Protein AF-A0A0G1P4C1-F1 (afdb_monomer)

pLDDT: mean 83.15, std 6.96, range [57.91, 94.38]

Foldseek 3Di:
DDDPVNVVVVVVVVVVVVLVVLLVVLLVVQVVVCVVVVDPCVSSVVSNVCSVVVSVCCVVCVVVVVCVVVVHDDDDCVRCVVVVVVVVVVCVVVVHD

Radius of gyration: 20.58 Å; Cα contacts (8 Å, |Δi|>4): 35; chains: 1; bounding box: 40×37×52 Å

Mean predicted aligned error: 8.93 Å

Nearest PDB structures (foldseek):
  7aqq-assembly1_f  TM=5.205E-01  e=4.089E+00  Arabidopsis thaliana

Secondary structure (DSSP, 8-state):
---HHHHHHHHHHHHHHHHHHHHHHHHHHHHHHHHHHT--THHHHHHHHHHHHHHHHHHHTHHHHHHHHTT-----TTT-HHHHHHHHHHHHHHT--

Solvent-accessible surface area (backbone atoms only — not comparable to full-atom values): 5546 Å² total; per-residue (Å²): 131,84,50,72,65,56,52,53,54,52,47,53,54,50,51,48,52,54,53,52,51,50,55,53,49,47,50,53,49,24,52,51,53,31,65,75,68,70,48,62,70,64,55,40,53,48,41,49,51,53,48,51,52,50,49,52,52,45,65,78,41,38,68,59,52,54,38,54,75,70,65,62,71,91,78,39,68,86,78,40,43,70,64,43,52,52,52,50,54,50,27,62,74,70,74,45,134

Sequence (97 aa):
MHNIYEQIDANKRRSFWVITLFIAFVTAFGYFFTYLYNYDWTFLVFALLISGIGSFV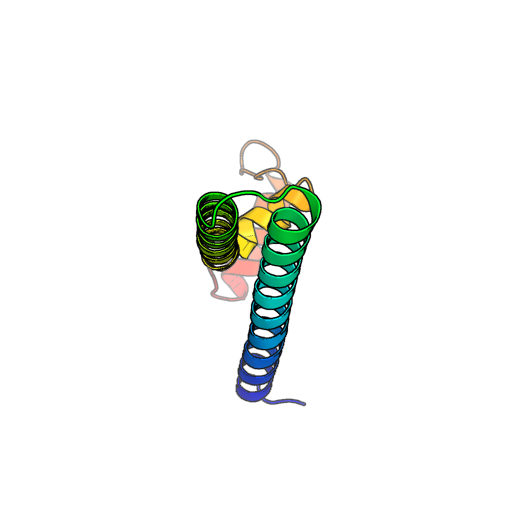SYYNSDSIALSLAGAKQVTHKTYPSYFNIVENLARVARIP

Structure (mmCIF, N/CA/C/O backbone):
data_AF-A0A0G1P4C1-F1
#
_entry.id   AF-A0A0G1P4C1-F1
#
loop_
_atom_site.group_PDB
_atom_site.id
_atom_site.type_symbol
_atom_site.label_atom_id
_atom_site.label_alt_id
_atom_site.label_comp_id
_atom_site.label_asym_id
_atom_site.label_entity_id
_atom_site.label_seq_id
_atom_site.pdbx_PDB_ins_code
_atom_site.Cartn_x
_atom_site.Cartn_y
_atom_site.Cartn_z
_atom_site.occupancy
_atom_site.B_iso_or_equiv
_atom_site.auth_seq_id
_atom_site.auth_comp_id
_atom_site.auth_asym_id
_atom_site.auth_atom_id
_atom_site.pdbx_PDB_model_num
ATOM 1 N N . MET A 1 1 ? -21.694 -21.789 6.411 1.00 57.91 1 MET A N 1
ATOM 2 C CA . MET A 1 1 ? -20.876 -20.702 6.992 1.00 57.91 1 MET A CA 1
ATOM 3 C C . MET A 1 1 ? -19.425 -21.049 6.724 1.00 57.91 1 MET A C 1
ATOM 5 O O . MET A 1 1 ? -19.024 -22.130 7.130 1.00 57.91 1 MET A O 1
ATOM 9 N N . HIS A 1 2 ? -18.682 -20.213 5.994 1.00 58.56 2 HIS A N 1
ATOM 10 C CA . HIS A 1 2 ? -17.249 -20.450 5.799 1.00 58.56 2 HIS A CA 1
ATOM 11 C C . HIS A 1 2 ? -16.517 -20.308 7.130 1.00 58.56 2 HIS A C 1
ATOM 13 O O . HIS A 1 2 ? -16.767 -19.352 7.870 1.00 58.56 2 HIS A O 1
ATOM 19 N N . ASN A 1 3 ? -15.643 -21.267 7.427 1.00 84.06 3 ASN A N 1
ATOM 20 C CA . ASN A 1 3 ? -14.833 -21.260 8.639 1.00 84.06 3 ASN A CA 1
ATOM 21 C C . ASN A 1 3 ? -13.932 -20.005 8.640 1.00 84.06 3 ASN A C 1
ATOM 23 O O . ASN A 1 3 ? -13.497 -19.561 7.578 1.00 84.06 3 ASN A O 1
ATOM 27 N N . ILE A 1 4 ? -13.633 -19.418 9.805 1.00 81.56 4 ILE A N 1
ATOM 28 C CA . ILE A 1 4 ? -12.769 -18.223 9.915 1.00 81.56 4 ILE A CA 1
ATOM 29 C C . ILE A 1 4 ? -11.425 -18.459 9.208 1.00 81.56 4 ILE A C 1
ATOM 31 O O . ILE A 1 4 ? -10.928 -17.579 8.508 1.00 81.56 4 ILE A O 1
ATOM 35 N N . TYR A 1 5 ? -10.887 -19.675 9.302 1.00 80.81 5 TYR A N 1
ATOM 36 C CA . TYR A 1 5 ? -9.664 -20.071 8.603 1.00 80.81 5 TYR A CA 1
ATOM 37 C C . TYR A 1 5 ? -9.796 -20.015 7.071 1.00 80.81 5 TYR A C 1
ATOM 39 O O . TYR A 1 5 ? -8.901 -19.500 6.405 1.00 80.81 5 TYR A O 1
ATOM 47 N N . GLU A 1 6 ? -10.934 -20.436 6.506 1.00 82.88 6 GLU A N 1
ATOM 48 C CA . GLU A 1 6 ? -11.181 -20.333 5.059 1.00 82.88 6 GLU A CA 1
ATOM 49 C C . GLU A 1 6 ? -11.261 -18.875 4.600 1.00 82.88 6 GLU A C 1
ATOM 51 O O . GLU A 1 6 ? -10.799 -18.547 3.507 1.00 82.88 6 GLU A O 1
ATOM 56 N N . GLN A 1 7 ? -11.820 -17.986 5.428 1.00 84.38 7 GLN A N 1
ATOM 57 C CA . GLN A 1 7 ? -11.868 -16.557 5.117 1.00 84.38 7 GLN A CA 1
ATOM 58 C C . GLN A 1 7 ? -10.473 -15.930 5.143 1.00 84.38 7 GLN A C 1
ATOM 60 O O . GLN A 1 7 ? -10.141 -15.166 4.238 1.00 84.38 7 GLN A O 1
ATOM 65 N N . ILE A 1 8 ? -9.639 -16.289 6.124 1.00 83.19 8 ILE A N 1
ATOM 66 C CA . ILE A 1 8 ? -8.244 -15.835 6.201 1.00 83.19 8 ILE A CA 1
ATOM 67 C C . ILE A 1 8 ? -7.469 -16.283 4.956 1.00 83.19 8 ILE A C 1
ATOM 69 O O . ILE A 1 8 ? -6.799 -15.466 4.321 1.00 83.19 8 ILE A O 1
ATOM 73 N N . ASP A 1 9 ? -7.593 -17.550 4.562 1.00 86.81 9 ASP A N 1
ATOM 74 C CA . ASP A 1 9 ? -6.885 -18.086 3.397 1.00 86.81 9 ASP A CA 1
ATOM 75 C C . ASP A 1 9 ? -7.404 -17.509 2.075 1.00 86.81 9 ASP A C 1
ATOM 77 O O . ASP A 1 9 ? -6.621 -17.188 1.175 1.00 86.81 9 ASP A O 1
ATOM 81 N N . ALA A 1 10 ? -8.717 -17.299 1.955 1.00 84.81 10 ALA A N 1
ATOM 82 C CA . ALA A 1 10 ? -9.296 -16.602 0.812 1.00 84.81 10 ALA A CA 1
ATOM 83 C C . ALA A 1 10 ? -8.780 -15.159 0.712 1.00 84.81 10 ALA A C 1
ATOM 85 O O . ALA A 1 10 ? -8.482 -14.697 -0.392 1.00 84.81 10 ALA A O 1
ATOM 86 N N . ASN A 1 11 ? -8.629 -14.463 1.843 1.00 86.12 11 ASN A N 1
ATOM 87 C CA . ASN A 1 11 ? -8.125 -13.095 1.860 1.00 86.12 11 ASN A CA 1
ATOM 88 C C . ASN A 1 11 ? -6.636 -13.038 1.503 1.00 86.12 11 ASN A C 1
ATOM 90 O O . ASN A 1 11 ? -6.250 -12.242 0.653 1.00 86.12 11 ASN A O 1
ATOM 94 N N . LYS A 1 12 ? -5.815 -13.953 2.039 1.00 84.31 12 LYS A N 1
ATOM 95 C CA . LYS A 1 12 ? -4.403 -14.092 1.640 1.00 84.31 12 LYS A CA 1
ATOM 96 C C . LYS A 1 12 ? -4.255 -14.303 0.136 1.00 84.31 12 LYS A C 1
ATOM 98 O O . LYS A 1 12 ? -3.430 -13.647 -0.494 1.00 84.31 12 LYS A O 1
ATOM 103 N N . ARG A 1 13 ? -5.078 -15.175 -0.457 1.00 88.81 13 ARG A N 1
ATOM 104 C CA . ARG A 1 13 ? -5.057 -15.428 -1.905 1.00 88.81 13 ARG A CA 1
ATOM 105 C C . ARG A 1 13 ? -5.462 -14.195 -2.712 1.00 88.81 13 ARG A C 1
ATOM 107 O O . ARG A 1 13 ? -4.850 -13.923 -3.739 1.00 88.81 13 ARG A O 1
ATOM 114 N N . ARG A 1 14 ? -6.469 -13.440 -2.263 1.00 85.81 14 ARG A N 1
ATOM 115 C CA . ARG A 1 14 ? -6.863 -12.172 -2.903 1.00 85.81 14 ARG A CA 1
ATOM 116 C C . ARG A 1 14 ? -5.740 -11.139 -2.832 1.00 85.81 14 ARG A C 1
ATOM 118 O O . ARG A 1 14 ? -5.391 -10.579 -3.865 1.00 85.81 14 ARG A O 1
ATOM 125 N N . SER A 1 15 ? -5.135 -10.944 -1.660 1.00 83.88 15 SER A N 1
ATOM 126 C CA . SER A 1 15 ? -3.999 -10.031 -1.491 1.00 83.88 15 SER A CA 1
ATOM 127 C C . SER A 1 15 ? -2.810 -10.432 -2.361 1.00 83.88 15 SER A C 1
ATOM 129 O O . SER A 1 15 ? -2.211 -9.569 -2.993 1.00 83.88 15 SER A O 1
ATOM 131 N N . PHE A 1 16 ? -2.512 -11.732 -2.468 1.00 88.06 16 PHE A N 1
ATOM 132 C CA . PHE A 1 16 ? -1.477 -12.236 -3.372 1.00 88.06 16 PHE A CA 1
ATOM 133 C C . PHE A 1 16 ? -1.736 -11.807 -4.821 1.00 88.06 16 PHE A C 1
ATOM 135 O O . PHE A 1 16 ? -0.864 -11.202 -5.436 1.00 88.06 16 PHE A O 1
ATOM 142 N N . TRP A 1 17 ? -2.950 -12.025 -5.341 1.00 91.12 17 TRP A N 1
ATOM 143 C CA . TRP A 1 17 ? -3.306 -11.608 -6.702 1.00 91.12 17 TRP A CA 1
ATOM 144 C C . TRP A 1 17 ? -3.177 -10.101 -6.923 1.00 91.12 17 TRP A C 1
ATOM 146 O O . TRP A 1 17 ? -2.658 -9.686 -7.958 1.00 91.12 17 TRP A O 1
ATOM 156 N N . VAL A 1 18 ? -3.612 -9.287 -5.958 1.00 86.00 18 VAL A N 1
ATOM 157 C CA . VAL A 1 18 ? -3.488 -7.823 -6.032 1.00 86.00 18 VAL A CA 1
ATOM 158 C C . VAL A 1 18 ? -2.017 -7.405 -6.106 1.00 86.00 18 VAL A C 1
ATOM 160 O O . VAL A 1 18 ? -1.650 -6.617 -6.976 1.00 86.00 18 VAL A O 1
ATOM 163 N N . ILE A 1 19 ? -1.163 -7.968 -5.246 1.00 81.56 19 ILE A N 1
ATOM 164 C CA . ILE A 1 19 ? 0.275 -7.667 -5.216 1.00 81.56 19 ILE A CA 1
ATOM 165 C C . ILE A 1 19 ? 0.949 -8.115 -6.519 1.00 81.56 19 ILE A C 1
ATOM 167 O O . ILE A 1 19 ? 1.682 -7.338 -7.128 1.00 81.56 19 ILE A O 1
ATOM 171 N N . THR A 1 20 ? 0.680 -9.338 -6.985 1.00 87.12 20 THR A N 1
ATOM 172 C CA . THR A 1 20 ? 1.244 -9.860 -8.238 1.00 87.12 20 THR A CA 1
ATOM 173 C C . THR A 1 20 ? 0.854 -8.996 -9.434 1.00 87.12 20 THR A C 1
ATOM 175 O O . THR A 1 20 ? 1.714 -8.653 -10.245 1.00 87.12 20 THR A O 1
ATOM 178 N N . LEU A 1 21 ? -0.420 -8.605 -9.536 1.00 90.50 21 LEU A N 1
ATOM 179 C CA . LEU A 1 21 ? -0.902 -7.759 -10.626 1.00 90.50 21 LEU A CA 1
ATOM 180 C C . LEU A 1 21 ? -0.259 -6.370 -10.582 1.00 90.50 21 LEU A C 1
ATOM 182 O O . LEU A 1 21 ? 0.126 -5.850 -11.626 1.00 90.50 21 LEU A O 1
ATOM 186 N N . PHE A 1 22 ? -0.082 -5.794 -9.393 1.00 82.88 22 PHE A N 1
ATOM 187 C CA . PHE A 1 22 ? 0.591 -4.508 -9.233 1.00 82.88 22 PHE A CA 1
ATOM 188 C C . PHE A 1 22 ? 2.066 -4.561 -9.661 1.00 82.88 22 PHE A C 1
ATOM 190 O O . PHE A 1 22 ? 2.512 -3.707 -10.425 1.00 82.88 22 PHE A O 1
ATOM 197 N N . ILE A 1 23 ? 2.812 -5.592 -9.253 1.00 81.56 23 ILE A N 1
ATOM 198 C CA . ILE A 1 23 ? 4.212 -5.782 -9.675 1.00 81.56 23 ILE A CA 1
ATOM 199 C C . ILE A 1 23 ? 4.304 -5.936 -11.198 1.00 81.56 23 ILE A C 1
ATOM 201 O O . ILE A 1 23 ? 5.153 -5.306 -11.835 1.00 81.56 23 ILE A O 1
ATOM 205 N N . ALA A 1 24 ? 3.421 -6.743 -11.794 1.00 88.38 24 ALA A N 1
ATOM 206 C CA . ALA A 1 24 ? 3.365 -6.923 -13.241 1.00 88.38 24 ALA A CA 1
ATOM 207 C C . ALA A 1 24 ? 3.043 -5.604 -13.961 1.00 88.38 24 ALA A C 1
ATOM 209 O O . ALA A 1 24 ? 3.703 -5.264 -14.941 1.00 88.38 24 ALA A O 1
ATOM 210 N N . PHE A 1 25 ? 2.086 -4.831 -13.440 1.00 86.50 25 PHE A N 1
ATOM 211 C CA . PHE A 1 25 ? 1.713 -3.521 -13.966 1.00 86.50 25 PHE A CA 1
ATOM 212 C C . PHE A 1 25 ? 2.889 -2.541 -13.955 1.00 86.50 25 PHE A C 1
ATOM 214 O O . PHE A 1 25 ? 3.189 -1.943 -14.989 1.00 86.50 25 PHE A O 1
ATOM 221 N N . VAL A 1 26 ? 3.599 -2.401 -12.829 1.00 80.69 26 VAL A N 1
ATOM 222 C CA . VAL A 1 26 ? 4.726 -1.458 -12.760 1.00 80.69 26 VAL A CA 1
ATOM 223 C C . VAL A 1 26 ? 5.910 -1.929 -13.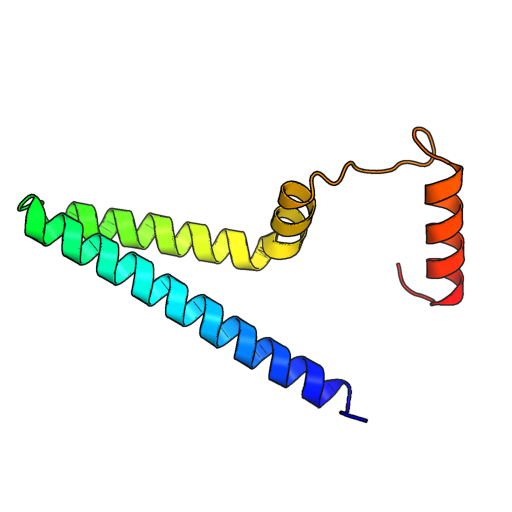604 1.00 80.69 26 VAL A C 1
ATOM 225 O O . VAL A 1 26 ? 6.561 -1.111 -14.248 1.00 80.69 26 VAL A O 1
ATOM 228 N N . THR A 1 27 ? 6.155 -3.238 -13.675 1.00 80.06 27 THR A N 1
ATOM 229 C CA . THR A 1 27 ? 7.191 -3.804 -14.553 1.00 80.06 27 THR A CA 1
ATOM 230 C C . THR A 1 27 ? 6.883 -3.520 -16.025 1.00 80.06 27 THR A C 1
ATOM 232 O O . THR A 1 27 ? 7.763 -3.075 -16.761 1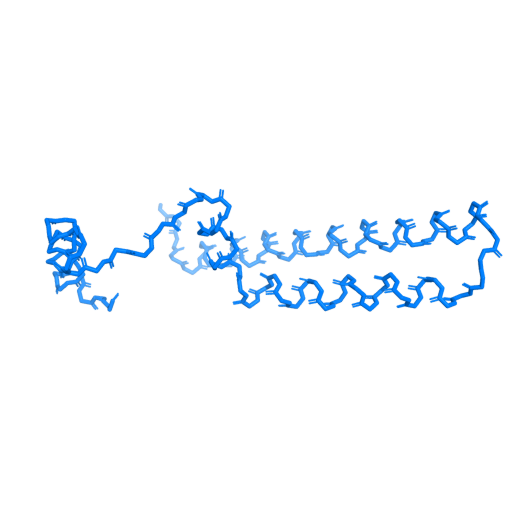.00 80.06 27 THR A O 1
ATOM 235 N N . ALA A 1 28 ? 5.630 -3.718 -16.451 1.00 86.69 28 ALA A N 1
ATOM 236 C CA . ALA A 1 28 ? 5.180 -3.403 -17.805 1.00 86.69 28 ALA A CA 1
ATOM 237 C C . ALA A 1 28 ? 5.319 -1.905 -18.116 1.00 86.69 28 ALA A C 1
ATOM 239 O O . ALA A 1 28 ? 5.804 -1.547 -19.187 1.00 86.69 28 ALA A O 1
ATOM 240 N N . PHE A 1 29 ? 4.964 -1.034 -17.165 1.00 82.56 29 PHE A N 1
ATOM 241 C CA . PHE A 1 29 ? 5.185 0.408 -17.274 1.00 82.56 29 PHE A CA 1
ATOM 242 C C . PHE A 1 29 ? 6.674 0.743 -17.420 1.00 82.56 29 PHE A C 1
ATOM 244 O O . PHE A 1 29 ? 7.053 1.428 -18.366 1.00 82.56 29 PHE A O 1
ATOM 251 N N . GLY A 1 30 ? 7.534 0.224 -16.540 1.00 76.25 30 GLY A N 1
ATOM 252 C CA . GLY A 1 30 ? 8.981 0.442 -16.605 1.00 76.25 30 GLY A CA 1
ATOM 253 C C . GLY A 1 30 ? 9.566 0.027 -17.955 1.00 76.25 30 GLY A C 1
ATOM 254 O O . GLY A 1 30 ? 10.269 0.812 -18.586 1.00 76.25 30 GLY A O 1
ATOM 255 N N . TYR A 1 31 ? 9.196 -1.159 -18.446 1.00 78.94 31 TYR A N 1
ATOM 256 C CA . TYR A 1 31 ? 9.606 -1.644 -19.764 1.00 78.94 31 TYR A CA 1
ATOM 257 C C . TYR A 1 31 ? 9.109 -0.745 -20.907 1.00 78.94 31 TYR A C 1
ATOM 259 O O . TYR A 1 31 ? 9.886 -0.392 -21.793 1.00 78.94 31 TYR A O 1
ATOM 2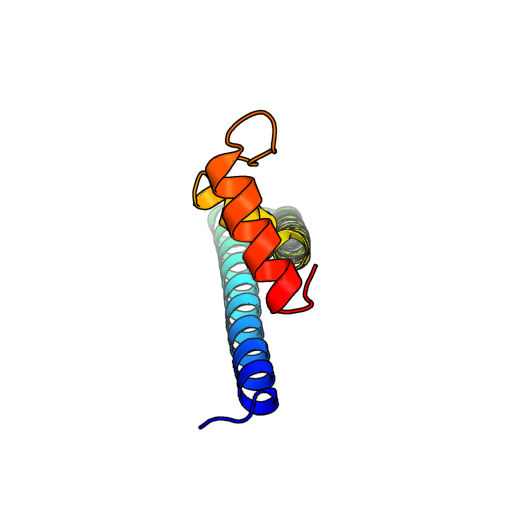67 N N . PHE A 1 32 ? 7.837 -0.334 -20.875 1.00 82.19 32 PHE A N 1
ATOM 268 C CA . PHE A 1 32 ? 7.243 0.535 -21.893 1.00 82.19 32 PHE A CA 1
ATOM 269 C C . PHE A 1 32 ? 7.968 1.884 -21.996 1.00 82.19 3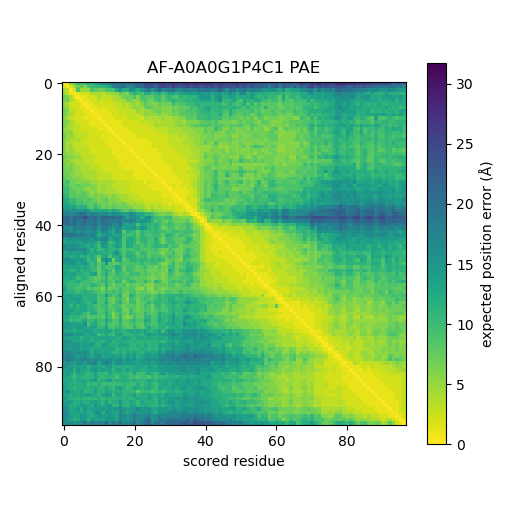2 PHE A C 1
ATOM 271 O O . PHE A 1 32 ? 8.306 2.320 -23.095 1.00 82.19 32 PHE A O 1
ATOM 278 N N . PHE A 1 33 ? 8.269 2.521 -20.860 1.00 72.69 33 PHE A N 1
ATOM 279 C CA . PHE A 1 33 ? 9.005 3.788 -20.829 1.00 72.69 33 PHE A CA 1
ATOM 280 C C . PHE A 1 33 ? 10.470 3.631 -21.258 1.00 72.69 33 PHE A C 1
ATOM 282 O O . PHE A 1 33 ? 10.979 4.473 -21.996 1.00 72.69 33 PHE A O 1
ATOM 289 N N . THR A 1 34 ? 11.142 2.545 -20.869 1.00 73.50 34 THR A N 1
ATOM 290 C CA . THR A 1 34 ? 12.497 2.239 -21.357 1.00 73.50 34 THR A CA 1
ATOM 291 C C . THR A 1 34 ? 12.521 2.087 -22.881 1.00 73.50 34 THR A C 1
ATOM 293 O O . THR A 1 34 ? 13.389 2.667 -23.533 1.00 73.50 34 THR A O 1
ATOM 296 N N . TYR A 1 35 ? 11.542 1.381 -23.456 1.00 78.94 35 TYR A N 1
ATOM 297 C CA . TYR A 1 35 ? 11.433 1.183 -24.903 1.00 78.94 35 TYR A CA 1
ATOM 298 C C . TYR A 1 35 ? 11.127 2.484 -25.664 1.00 78.94 35 TYR A C 1
ATOM 300 O O . TYR A 1 35 ? 11.766 2.765 -26.674 1.00 78.94 35 TYR A O 1
ATOM 308 N N . LEU A 1 36 ? 10.181 3.300 -25.182 1.00 77.88 36 LEU A N 1
ATOM 309 C CA . LEU A 1 36 ? 9.727 4.502 -25.897 1.00 77.88 36 LEU A CA 1
ATOM 310 C C . LEU A 1 36 ? 10.796 5.606 -25.956 1.00 77.88 36 LEU A C 1
ATOM 312 O O . LEU A 1 36 ? 10.912 6.309 -26.957 1.00 77.88 36 LEU A O 1
ATOM 316 N N . TYR A 1 37 ? 11.566 5.766 -24.879 1.00 74.94 37 TYR A N 1
ATOM 317 C CA . TYR A 1 37 ? 12.528 6.860 -24.727 1.00 74.94 37 TYR A CA 1
ATOM 318 C C . TYR A 1 37 ? 13.983 6.442 -24.992 1.00 74.94 37 TYR A C 1
ATOM 320 O O . TYR A 1 37 ? 14.874 7.280 -24.872 1.00 74.94 37 TYR A O 1
ATOM 328 N N . ASN A 1 38 ? 14.235 5.174 -25.353 1.00 71.75 38 ASN A N 1
ATOM 329 C CA . ASN A 1 38 ? 15.582 4.584 -25.431 1.00 71.75 38 ASN A CA 1
ATOM 330 C C . ASN A 1 38 ? 16.424 4.867 -24.171 1.00 71.75 38 ASN A C 1
ATOM 332 O O . ASN A 1 38 ? 17.627 5.110 -24.255 1.00 71.75 38 ASN A O 1
ATOM 336 N N . TYR A 1 39 ? 15.785 4.889 -22.998 1.00 66.62 39 TYR A N 1
ATOM 337 C CA . TYR A 1 39 ? 16.501 5.110 -21.746 1.00 66.62 39 TYR A CA 1
ATOM 338 C C . TYR A 1 39 ? 17.387 3.908 -21.416 1.00 66.62 39 TYR A C 1
ATOM 340 O O . TYR A 1 39 ? 17.011 2.761 -21.650 1.00 66.62 39 TYR A O 1
ATOM 348 N N . ASP A 1 40 ? 18.535 4.171 -20.794 1.00 67.88 40 ASP A N 1
ATOM 349 C CA . ASP A 1 40 ? 19.346 3.124 -20.183 1.00 67.88 40 ASP A CA 1
ATOM 350 C C . ASP A 1 40 ? 18.556 2.345 -19.117 1.00 67.88 40 ASP A C 1
ATOM 352 O O . ASP A 1 40 ? 17.605 2.849 -18.501 1.00 67.88 40 ASP A O 1
ATOM 356 N N . TRP A 1 41 ? 19.005 1.115 -18.842 1.00 71.62 41 TRP A N 1
ATOM 357 C CA . TRP A 1 41 ? 18.441 0.198 -17.836 1.00 71.62 41 TRP A CA 1
ATOM 358 C C . TRP A 1 41 ? 18.234 0.832 -16.448 1.00 71.62 41 TRP A C 1
ATOM 360 O O . TRP A 1 41 ? 17.415 0.356 -15.662 1.00 71.62 41 TRP A O 1
ATOM 370 N N . THR A 1 42 ? 18.919 1.939 -16.163 1.00 74.44 42 THR A N 1
ATOM 371 C CA . THR A 1 42 ? 18.748 2.798 -14.986 1.00 74.44 42 THR A CA 1
ATOM 372 C C . THR A 1 42 ? 17.285 3.154 -14.699 1.00 74.44 42 THR A C 1
ATOM 374 O O . THR A 1 42 ? 16.879 3.157 -13.538 1.00 74.44 42 THR A O 1
ATOM 377 N N . PHE A 1 43 ? 16.466 3.408 -15.726 1.00 70.88 43 PHE A N 1
ATOM 378 C CA . PHE A 1 43 ? 15.058 3.783 -15.533 1.00 70.88 43 PHE A CA 1
ATOM 379 C C . PHE A 1 43 ? 14.201 2.604 -15.059 1.00 70.88 43 PHE A C 1
ATOM 381 O O . PHE A 1 43 ? 13.349 2.754 -14.182 1.00 70.88 43 PHE A O 1
ATOM 388 N N . LEU A 1 44 ? 14.478 1.410 -15.587 1.00 72.06 44 LEU A N 1
ATOM 389 C CA . LEU A 1 44 ? 13.820 0.171 -15.181 1.00 72.06 44 LEU A CA 1
ATOM 390 C C . LEU A 1 44 ? 14.176 -0.170 -13.726 1.00 72.06 44 LEU A C 1
ATOM 392 O O . LEU A 1 44 ? 13.293 -0.508 -12.941 1.00 72.06 44 LEU A O 1
ATOM 396 N N . VAL A 1 45 ? 15.443 0.007 -13.336 1.00 77.38 45 VAL A N 1
ATOM 397 C CA . VAL A 1 45 ? 15.896 -0.167 -11.944 1.00 77.38 45 VAL A CA 1
ATOM 398 C C . VAL A 1 45 ? 15.198 0.820 -11.002 1.00 77.38 45 VAL A C 1
ATOM 400 O O . VAL A 1 45 ? 14.728 0.415 -9.938 1.00 77.38 45 VAL A O 1
ATOM 403 N N . PHE A 1 46 ? 15.060 2.091 -11.394 1.00 79.19 46 PHE A N 1
ATOM 404 C CA . PHE A 1 46 ? 14.321 3.089 -10.612 1.00 79.19 46 PHE A CA 1
ATOM 405 C C . PHE A 1 46 ? 12.834 2.747 -10.474 1.00 79.19 46 PHE A C 1
ATOM 407 O O . PHE A 1 46 ? 12.289 2.826 -9.374 1.00 79.19 46 PHE A O 1
ATOM 414 N N . ALA A 1 47 ? 12.181 2.330 -11.562 1.00 76.19 47 ALA A N 1
ATOM 415 C CA . ALA A 1 47 ? 10.781 1.916 -11.542 1.00 76.19 47 ALA A CA 1
ATOM 416 C C . ALA A 1 47 ? 10.566 0.702 -10.626 1.00 76.19 47 ALA A C 1
ATOM 418 O O . ALA A 1 47 ? 9.644 0.702 -9.808 1.00 76.19 47 ALA A O 1
ATOM 419 N N . LEU A 1 48 ? 11.451 -0.299 -10.693 1.00 79.19 48 LEU A N 1
ATOM 420 C CA . LEU A 1 48 ? 11.406 -1.459 -9.804 1.00 79.19 48 LEU A CA 1
ATOM 421 C C . LEU A 1 48 ? 11.622 -1.066 -8.341 1.00 79.19 48 LEU A C 1
ATOM 423 O O . LEU A 1 48 ? 10.859 -1.521 -7.492 1.00 79.19 48 LEU A O 1
ATOM 427 N N . LEU A 1 49 ? 12.581 -0.184 -8.046 1.00 85.12 49 LEU A N 1
ATOM 428 C CA . LEU A 1 49 ? 12.815 0.325 -6.691 1.00 85.12 49 LEU A CA 1
ATOM 429 C C . LEU A 1 49 ? 11.591 1.056 -6.137 1.00 85.12 49 LEU A C 1
ATOM 431 O O . LEU A 1 49 ? 11.138 0.736 -5.040 1.00 85.12 49 LEU A O 1
ATOM 435 N N . ILE A 1 50 ? 11.019 1.990 -6.900 1.00 84.00 50 ILE A N 1
ATOM 436 C CA . ILE A 1 50 ? 9.820 2.732 -6.487 1.00 84.00 50 ILE A CA 1
ATOM 437 C C . ILE A 1 50 ? 8.646 1.773 -6.277 1.00 84.00 50 ILE A C 1
ATOM 439 O O . ILE A 1 50 ? 7.943 1.877 -5.274 1.00 84.00 50 ILE A O 1
ATOM 443 N N . SER A 1 51 ? 8.448 0.809 -7.178 1.00 78.50 51 SER A N 1
ATOM 444 C CA . SER A 1 51 ? 7.358 -0.165 -7.069 1.00 78.50 51 SER A CA 1
ATOM 445 C C . SER A 1 51 ? 7.527 -1.117 -5.891 1.00 78.50 51 SER A C 1
ATOM 447 O O . SER A 1 51 ? 6.555 -1.405 -5.195 1.00 78.50 51 SER A O 1
ATOM 449 N N . GLY A 1 52 ? 8.754 -1.571 -5.633 1.00 83.00 52 GLY A N 1
ATOM 450 C CA . GLY A 1 52 ? 9.084 -2.474 -4.541 1.00 83.00 52 GLY A CA 1
ATOM 451 C C . GLY A 1 52 ? 8.906 -1.781 -3.199 1.00 83.00 52 GLY A C 1
ATOM 452 O O . GLY A 1 52 ? 8.196 -2.294 -2.337 1.00 83.00 52 GLY A O 1
ATOM 453 N N . ILE A 1 53 ? 9.463 -0.574 -3.055 1.00 87.62 53 ILE A N 1
ATOM 454 C CA . ILE A 1 53 ? 9.293 0.252 -1.853 1.00 87.62 53 ILE A CA 1
ATOM 455 C C . ILE A 1 53 ? 7.815 0.609 -1.667 1.00 87.62 53 ILE A C 1
ATOM 457 O O . ILE A 1 53 ? 7.280 0.435 -0.576 1.00 87.62 53 ILE A O 1
ATOM 461 N N . GLY A 1 54 ? 7.126 1.044 -2.724 1.00 82.62 54 GLY A N 1
ATOM 462 C CA . GLY A 1 54 ? 5.704 1.386 -2.678 1.00 82.62 54 GLY A CA 1
ATOM 463 C C . GLY A 1 54 ? 4.819 0.203 -2.288 1.00 82.62 54 GLY A C 1
ATOM 464 O O . GLY A 1 54 ? 3.922 0.359 -1.461 1.00 82.62 54 GLY A O 1
ATOM 465 N N . SER A 1 55 ? 5.103 -0.992 -2.812 1.00 80.00 55 SER A N 1
ATOM 466 C CA . SER A 1 55 ? 4.392 -2.227 -2.452 1.00 80.00 55 SER A CA 1
ATOM 467 C C . SER A 1 55 ? 4.658 -2.623 -1.006 1.00 80.00 55 SER A C 1
ATOM 469 O O . SER A 1 55 ? 3.726 -2.976 -0.290 1.00 80.00 55 SER A O 1
ATOM 471 N N . PHE A 1 56 ? 5.913 -2.532 -0.559 1.00 84.62 56 PHE A N 1
ATOM 472 C CA . PHE A 1 56 ? 6.298 -2.832 0.817 1.00 84.62 56 PHE A CA 1
ATOM 473 C C . PHE A 1 56 ? 5.592 -1.891 1.798 1.00 84.62 56 PHE A C 1
ATOM 475 O O . PHE A 1 56 ? 4.911 -2.347 2.713 1.00 84.62 56 PHE A O 1
ATOM 482 N N . VAL A 1 57 ? 5.669 -0.579 1.559 1.00 84.38 57 VAL A N 1
ATOM 483 C CA . VAL A 1 57 ? 4.973 0.429 2.371 1.00 84.38 57 VAL A CA 1
ATOM 484 C C . VAL A 1 57 ? 3.465 0.194 2.345 1.00 84.38 57 VAL A C 1
ATOM 486 O O . VAL A 1 57 ? 2.833 0.219 3.397 1.00 84.38 57 VAL A O 1
ATOM 489 N N . SER A 1 58 ? 2.887 -0.093 1.177 1.00 79.31 58 SER A N 1
ATOM 490 C CA . SER A 1 58 ? 1.448 -0.346 1.057 1.00 79.31 58 SER A CA 1
ATOM 491 C C . SER A 1 58 ? 1.004 -1.613 1.777 1.00 79.31 58 SER A C 1
ATOM 493 O O . SER A 1 58 ? -0.096 -1.638 2.311 1.00 79.31 58 SER A O 1
ATOM 495 N N . TYR A 1 59 ? 1.839 -2.652 1.825 1.00 80.44 59 TYR A N 1
ATOM 496 C CA . TYR A 1 59 ? 1.515 -3.892 2.523 1.00 80.44 59 TYR A CA 1
ATOM 497 C C . TYR A 1 59 ? 1.435 -3.676 4.040 1.00 80.44 59 TYR A C 1
ATOM 499 O O . TYR A 1 59 ? 0.435 -4.043 4.657 1.00 80.44 59 TYR A O 1
ATOM 507 N N . TYR A 1 60 ? 2.444 -3.027 4.632 1.00 81.25 60 TYR A N 1
ATOM 508 C CA . TYR A 1 60 ? 2.502 -2.805 6.083 1.00 81.25 60 TYR A CA 1
ATOM 509 C C . TYR A 1 60 ? 1.616 -1.655 6.571 1.00 81.25 60 TYR A C 1
ATOM 511 O O . TYR A 1 60 ? 1.075 -1.737 7.669 1.00 81.25 60 TYR A O 1
ATOM 519 N N . ASN A 1 61 ? 1.429 -0.608 5.764 1.00 84.44 61 ASN A N 1
ATOM 520 C CA . ASN A 1 61 ? 0.635 0.568 6.134 1.00 84.44 61 ASN A CA 1
ATOM 521 C C . ASN A 1 61 ? -0.727 0.609 5.426 1.00 84.44 61 ASN A C 1
ATOM 523 O O . ASN A 1 61 ? -1.331 1.678 5.325 1.00 84.44 61 ASN A O 1
ATOM 527 N N . SER A 1 62 ? -1.211 -0.534 4.936 1.00 79.44 62 SER A N 1
ATOM 528 C CA . SER A 1 62 ? -2.479 -0.648 4.201 1.00 79.44 62 SER A CA 1
ATOM 529 C C . SER A 1 62 ? -3.655 -0.029 4.959 1.00 79.44 62 SER A C 1
ATOM 531 O O . SER A 1 62 ? -4.409 0.748 4.374 1.00 79.44 62 SER A O 1
ATOM 533 N N . ASP A 1 63 ? -3.758 -0.282 6.264 1.00 83.06 63 ASP A N 1
ATOM 534 C CA . ASP A 1 63 ? -4.828 0.261 7.110 1.00 83.06 63 ASP A CA 1
ATOM 535 C C . ASP A 1 63 ? -4.791 1.793 7.176 1.00 83.06 63 ASP A C 1
ATOM 537 O O . ASP A 1 63 ? -5.811 2.461 7.019 1.00 83.06 63 ASP A O 1
ATOM 541 N N . SER A 1 64 ? -3.600 2.373 7.339 1.00 82.88 64 SER A N 1
ATOM 542 C CA . SER A 1 64 ? -3.418 3.829 7.375 1.00 82.88 64 SER A CA 1
ATOM 543 C C . SER A 1 64 ? -3.724 4.469 6.018 1.00 82.88 64 SER A C 1
ATOM 545 O O . SER A 1 64 ? -4.371 5.514 5.944 1.00 82.88 64 SER A O 1
ATOM 547 N N . 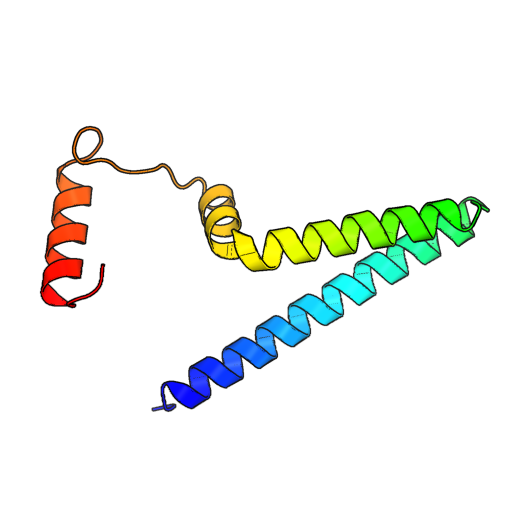ILE A 1 65 ? -3.336 3.806 4.924 1.00 83.12 65 ILE A N 1
ATOM 548 C CA . ILE A 1 65 ? -3.647 4.248 3.562 1.00 83.12 65 ILE A CA 1
ATOM 549 C C . ILE A 1 65 ? -5.164 4.239 3.355 1.00 83.12 65 ILE A C 1
ATOM 551 O O . ILE A 1 65 ? -5.722 5.262 2.966 1.00 83.12 65 ILE A O 1
ATOM 555 N N . ALA A 1 66 ? -5.850 3.149 3.701 1.00 85.44 66 ALA A N 1
ATOM 556 C CA . ALA A 1 66 ? -7.304 3.056 3.595 1.00 85.44 66 ALA A CA 1
ATOM 557 C C . ALA A 1 66 ? -8.019 4.141 4.420 1.00 85.44 66 ALA A C 1
ATOM 559 O O . ALA A 1 66 ? -8.917 4.814 3.909 1.00 85.44 66 ALA A O 1
ATOM 560 N N . LEU A 1 67 ? -7.582 4.366 5.664 1.00 88.19 67 LEU A N 1
ATOM 561 C CA . LEU A 1 67 ? -8.113 5.423 6.528 1.00 88.19 67 LEU A CA 1
ATOM 562 C C . LEU A 1 67 ? -7.890 6.817 5.926 1.00 88.19 67 LEU A C 1
ATOM 564 O O . LEU A 1 67 ? -8.809 7.635 5.911 1.00 88.19 67 LEU A O 1
ATOM 568 N N . SER A 1 68 ? -6.699 7.084 5.389 1.00 85.56 68 SER A N 1
ATOM 569 C CA . SER A 1 68 ? -6.380 8.378 4.780 1.00 85.56 68 SER A CA 1
ATOM 570 C C . SER A 1 68 ? -7.174 8.642 3.496 1.00 85.56 68 SER A C 1
ATOM 572 O O . SER A 1 68 ? -7.688 9.747 3.327 1.00 85.56 68 SER A O 1
ATOM 574 N N . LEU A 1 69 ? -7.370 7.631 2.638 1.00 85.81 69 LEU A N 1
ATOM 575 C CA . LEU A 1 69 ? -8.220 7.738 1.446 1.00 85.81 69 LEU A CA 1
ATOM 576 C C . LEU A 1 69 ? -9.688 7.987 1.800 1.00 85.81 69 LEU A C 1
ATOM 578 O O . LEU A 1 69 ? -10.366 8.734 1.099 1.00 85.81 69 LEU A O 1
ATOM 582 N N . ALA A 1 70 ? -10.175 7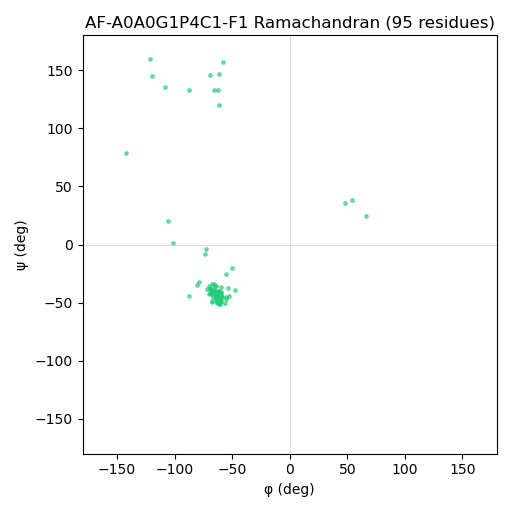.401 2.896 1.00 88.94 70 ALA A N 1
ATOM 583 C CA . ALA A 1 70 ? -11.525 7.649 3.397 1.00 88.94 70 ALA A CA 1
ATOM 584 C C . ALA A 1 70 ? -11.689 9.043 4.039 1.00 88.94 70 ALA A C 1
ATOM 586 O O . ALA A 1 70 ? -12.786 9.395 4.472 1.00 88.94 70 ALA A O 1
ATOM 587 N N . GLY A 1 71 ? -10.612 9.833 4.141 1.00 86.38 71 GLY A N 1
ATOM 588 C CA . GLY A 1 71 ? -10.620 11.112 4.847 1.00 86.38 71 GLY A CA 1
ATOM 589 C C . GLY A 1 71 ? -10.837 10.954 6.353 1.00 86.38 71 GLY A C 1
ATOM 590 O O . GLY A 1 71 ? -11.342 11.875 7.004 1.00 86.38 71 GLY A O 1
ATOM 591 N N . ALA A 1 72 ? -10.495 9.789 6.912 1.00 87.00 72 ALA A N 1
ATOM 592 C CA . ALA A 1 72 ? -10.697 9.506 8.320 1.00 87.00 72 ALA A CA 1
ATOM 593 C C . ALA A 1 72 ? -9.872 10.475 9.178 1.00 87.00 72 ALA A C 1
ATOM 595 O O . ALA A 1 72 ? -8.683 10.700 8.950 1.00 87.00 72 ALA A O 1
ATOM 596 N N . LYS A 1 73 ? -10.516 11.046 10.197 1.00 84.94 73 LYS A N 1
ATOM 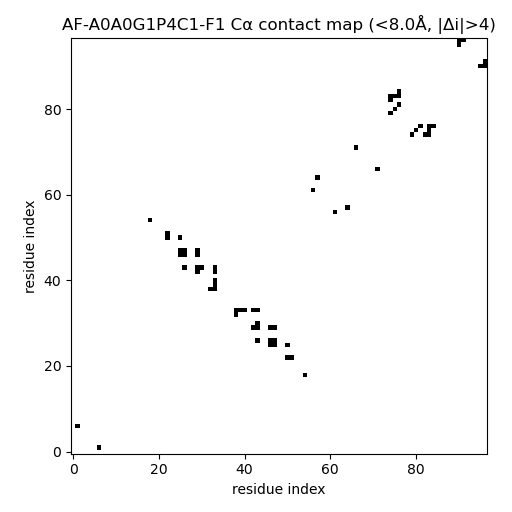597 C CA . LYS A 1 73 ? -9.862 11.880 11.208 1.00 84.94 73 LYS A CA 1
ATOM 598 C C . LYS A 1 73 ? -9.816 11.124 12.520 1.00 84.94 73 LYS A C 1
ATOM 600 O O . LYS A 1 73 ? -10.815 10.538 12.931 1.00 84.94 73 LYS A O 1
ATOM 605 N N . GLN A 1 74 ? -8.669 11.172 13.190 1.00 86.00 74 GLN A N 1
ATOM 606 C CA . GLN A 1 74 ? -8.515 10.531 14.488 1.00 86.00 74 GLN A CA 1
ATOM 607 C C . GLN A 1 74 ? -9.485 11.153 15.499 1.00 86.00 74 GLN A C 1
ATOM 609 O O . GLN A 1 74 ? -9.449 12.355 15.779 1.00 86.00 74 GLN A O 1
ATOM 614 N N . VAL A 1 75 ? -10.363 10.318 16.048 1.00 88.00 75 VAL A N 1
ATOM 615 C CA . VAL A 1 75 ? -11.279 10.706 17.117 1.00 88.00 75 VAL A CA 1
ATOM 616 C C . VAL A 1 75 ? -10.579 10.510 18.455 1.00 88.00 75 VAL A C 1
ATOM 618 O O . VAL A 1 75 ? -9.978 9.471 18.712 1.00 88.00 75 VAL A O 1
ATOM 621 N N . THR A 1 76 ? -10.671 11.514 19.321 1.00 87.50 76 THR A N 1
ATOM 622 C CA . THR A 1 76 ? -10.213 11.434 20.710 1.00 87.50 76 THR A CA 1
ATOM 623 C C . THR A 1 76 ? -11.383 11.724 21.637 1.00 87.50 76 THR A C 1
ATOM 625 O O . THR A 1 76 ? -12.341 12.394 21.240 1.00 87.50 76 THR A O 1
ATOM 628 N N . HIS A 1 77 ? -11.276 11.305 22.898 1.00 83.94 77 HIS A N 1
ATOM 629 C CA . HIS A 1 77 ? -12.273 11.631 23.922 1.00 83.94 77 HIS A CA 1
ATOM 630 C C . HIS A 1 77 ? -12.506 13.152 24.062 1.00 83.94 77 HIS A C 1
ATOM 632 O O . HIS A 1 77 ? -13.578 13.585 24.470 1.00 83.94 77 HIS A O 1
ATOM 638 N N . LYS A 1 78 ? -11.525 13.992 23.695 1.00 86.25 78 LYS A N 1
ATOM 639 C CA . LYS A 1 78 ? -11.656 15.458 23.727 1.00 86.25 78 LYS A CA 1
ATOM 640 C C . LYS A 1 78 ? -12.404 16.027 22.520 1.00 86.25 78 LYS A C 1
ATOM 642 O O . LYS A 1 78 ? -13.092 17.029 22.669 1.00 86.25 78 LYS A O 1
ATOM 647 N N . THR A 1 79 ? -12.244 15.431 21.337 1.00 87.81 79 THR A N 1
ATOM 648 C CA . THR A 1 79 ? -12.823 15.962 20.091 1.00 87.81 79 THR A CA 1
ATOM 649 C C . THR A 1 79 ? -14.244 15.476 19.848 1.00 87.81 79 THR A C 1
ATOM 651 O O . THR A 1 79 ? -15.100 16.288 19.514 1.00 87.81 79 THR A O 1
ATOM 654 N N . TYR A 1 80 ? -14.516 14.183 20.044 1.00 89.06 80 TYR A N 1
ATOM 655 C CA . TYR A 1 80 ? -15.867 13.630 19.913 1.00 89.06 80 TYR A CA 1
ATOM 656 C C . TYR A 1 80 ? -16.134 12.557 20.983 1.00 89.06 80 TYR A C 1
ATOM 658 O O . TYR A 1 80 ? -16.093 11.360 20.683 1.00 89.06 80 TYR A O 1
ATOM 666 N N . PRO A 1 81 ? -16.429 12.960 22.235 1.00 89.62 81 PRO A N 1
ATOM 667 C CA . PRO A 1 81 ? -16.583 12.037 23.363 1.00 89.62 81 PRO A CA 1
ATOM 668 C C . PRO A 1 81 ? -17.690 10.998 23.151 1.00 89.62 81 PRO A C 1
ATOM 670 O O . PRO A 1 81 ? -17.526 9.844 23.527 1.00 89.62 81 PRO A O 1
ATOM 673 N N . SER A 1 82 ? -18.800 11.370 22.503 1.00 91.25 82 SER A N 1
ATOM 674 C CA . SER A 1 82 ? -19.903 10.434 22.245 1.00 91.25 82 SER A CA 1
ATOM 675 C C . SER A 1 82 ? -19.474 9.270 21.343 1.00 91.25 82 SER A C 1
ATOM 677 O O . SER A 1 82 ? -19.697 8.115 21.702 1.00 91.25 82 SER A O 1
ATOM 679 N N . TYR A 1 83 ? -18.791 9.549 20.226 1.00 90.06 83 TYR A N 1
ATOM 680 C CA . TYR A 1 83 ? -18.298 8.499 19.330 1.00 90.06 83 TYR A CA 1
ATOM 681 C C . TYR A 1 83 ? -17.220 7.641 19.993 1.00 90.06 83 TYR A C 1
ATOM 683 O O . TYR A 1 83 ? -17.251 6.420 19.860 1.00 90.06 83 TYR A O 1
ATOM 691 N N . PHE A 1 84 ? -16.313 8.267 20.748 1.00 91.56 84 PHE A N 1
ATOM 692 C CA . PHE A 1 84 ? -15.268 7.550 21.473 1.00 91.56 84 PHE A CA 1
ATOM 693 C C . PHE A 1 84 ? -15.864 6.558 22.485 1.00 91.56 84 PHE A C 1
ATOM 695 O O . PHE A 1 84 ? -15.527 5.379 22.462 1.00 91.56 84 PHE A O 1
ATOM 702 N N . ASN A 1 85 ? -16.828 7.002 23.296 1.00 92.00 85 ASN A N 1
ATOM 703 C CA . ASN A 1 85 ? -17.438 6.173 24.337 1.00 92.00 85 ASN A CA 1
ATOM 704 C C . ASN A 1 85 ? -18.269 5.016 23.764 1.00 92.00 85 ASN A C 1
ATOM 706 O O . ASN A 1 85 ? -18.315 3.940 24.357 1.00 92.00 85 ASN A O 1
ATOM 710 N N . ILE A 1 86 ? -18.934 5.209 22.619 1.00 93.25 86 ILE A N 1
ATOM 711 C CA . ILE A 1 86 ? -19.681 4.130 21.953 1.00 93.25 86 ILE A CA 1
ATOM 712 C C . ILE A 1 86 ? -18.722 3.018 21.515 1.00 93.25 86 ILE A C 1
ATOM 714 O O . ILE A 1 86 ? -18.953 1.853 21.842 1.00 93.25 86 ILE A O 1
ATOM 718 N N . VAL A 1 87 ? -17.636 3.376 20.820 1.00 90.81 87 VAL A N 1
ATOM 719 C CA . VAL A 1 87 ? -16.631 2.407 20.353 1.00 90.81 87 VAL A CA 1
ATOM 720 C C . VAL A 1 87 ? -15.932 1.732 21.534 1.00 90.81 87 VAL A C 1
ATOM 722 O O . VAL A 1 87 ? -15.791 0.514 21.528 1.00 90.81 87 VAL A O 1
ATOM 725 N N . GLU A 1 88 ? -15.575 2.484 22.580 1.00 90.25 88 GLU A N 1
ATOM 726 C CA . GLU A 1 88 ? -14.931 1.939 23.782 1.00 90.25 88 GLU A CA 1
ATOM 727 C C . GLU A 1 88 ? -15.816 0.904 24.495 1.00 90.25 88 GLU A C 1
ATOM 729 O O . GLU A 1 88 ? -15.351 -0.173 24.874 1.00 90.25 88 GLU A O 1
ATOM 734 N N . ASN A 1 89 ? -17.111 1.192 24.648 1.00 93.06 89 ASN A N 1
ATOM 735 C CA . ASN A 1 89 ? -18.047 0.251 25.260 1.00 93.06 89 ASN A CA 1
ATOM 736 C C . ASN A 1 89 ? -18.219 -1.016 24.407 1.00 93.06 89 ASN A C 1
ATOM 738 O O . ASN A 1 89 ? -18.244 -2.119 24.954 1.00 93.06 89 ASN A O 1
ATOM 742 N N . LEU A 1 90 ? -18.288 -0.874 23.078 1.00 93.19 90 LEU A N 1
ATOM 743 C CA . LEU A 1 90 ? -18.339 -2.001 22.140 1.00 93.19 90 LEU A CA 1
ATOM 744 C C . LEU A 1 90 ? -17.085 -2.881 22.233 1.00 93.19 90 LEU A C 1
ATOM 746 O O . LEU A 1 90 ? -17.208 -4.096 22.388 1.00 93.19 90 LEU A O 1
ATOM 750 N N . ALA A 1 91 ? -15.895 -2.278 22.202 1.00 92.00 91 ALA A N 1
ATOM 751 C CA . ALA A 1 91 ? -14.613 -2.975 22.304 1.00 92.00 91 ALA A CA 1
ATOM 752 C C . ALA A 1 91 ? -14.485 -3.742 23.633 1.00 92.00 91 ALA A C 1
ATOM 754 O O . ALA A 1 91 ? -14.135 -4.926 23.652 1.00 92.00 91 ALA A O 1
ATOM 755 N N . ARG A 1 92 ? -14.895 -3.116 24.748 1.00 91.25 92 ARG A N 1
ATOM 756 C CA . ARG A 1 92 ? -14.897 -3.731 26.085 1.00 91.25 92 ARG A CA 1
ATOM 757 C C . ARG A 1 92 ? -15.785 -4.975 26.158 1.00 91.25 92 ARG A C 1
ATOM 759 O O . ARG A 1 92 ? -15.381 -5.976 26.748 1.00 91.25 92 ARG A O 1
ATOM 766 N N . VAL A 1 93 ? -16.975 -4.931 25.554 1.00 94.38 93 VAL A N 1
ATOM 767 C CA . VAL A 1 93 ? -17.893 -6.085 25.492 1.00 94.38 93 VAL A CA 1
ATOM 768 C C . VAL A 1 93 ? -17.331 -7.183 24.589 1.00 94.38 93 VAL A C 1
ATOM 770 O O . VAL A 1 93 ? -17.376 -8.358 24.950 1.00 94.38 93 VAL A O 1
ATOM 773 N N . ALA A 1 94 ? -1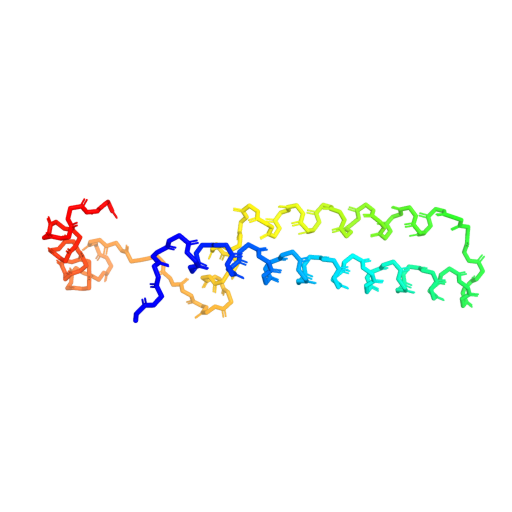6.754 -6.802 23.449 1.00 91.44 94 ALA A N 1
ATOM 774 C CA . ALA A 1 94 ? -16.150 -7.726 22.494 1.00 91.44 94 ALA A CA 1
ATOM 775 C C . ALA A 1 94 ? -14.796 -8.304 22.958 1.00 91.44 94 ALA A C 1
ATOM 777 O O . ALA A 1 94 ? -14.299 -9.239 22.335 1.00 91.44 94 ALA A O 1
ATOM 778 N N . ARG A 1 95 ? -14.224 -7.799 24.064 1.00 89.06 95 ARG A N 1
ATOM 779 C CA . ARG A 1 95 ? -12.896 -8.170 24.594 1.00 89.06 95 ARG A CA 1
ATOM 780 C C . ARG A 1 95 ? -11.782 -8.023 23.557 1.00 89.06 95 ARG A C 1
ATOM 782 O O . ARG A 1 95 ? -10.862 -8.838 23.503 1.00 89.06 95 ARG A O 1
ATOM 789 N N . ILE A 1 96 ? -11.881 -6.975 22.751 1.00 84.88 96 ILE A N 1
ATOM 790 C CA . ILE A 1 96 ? -10.873 -6.596 21.766 1.00 84.88 96 ILE A CA 1
ATOM 791 C C . ILE A 1 96 ? -10.361 -5.190 22.097 1.00 84.88 96 ILE A C 1
ATOM 793 O O . ILE A 1 96 ? -11.134 -4.393 22.634 1.00 84.88 96 ILE A O 1
ATOM 797 N N . PRO A 1 97 ? -9.065 -4.921 21.870 1.00 72.75 97 PRO A N 1
ATOM 798 C CA . PRO A 1 97 ? -8.491 -3.592 22.050 1.00 72.75 97 PRO A CA 1
ATOM 799 C C . PRO A 1 97 ? -9.034 -2.580 21.034 1.00 72.75 97 PRO A C 1
ATOM 801 O O . PRO A 1 97 ? -9.463 -3.003 19.934 1.00 72.75 97 PRO A O 1
#